Protein AF-X0QFC6-F1 (afdb_monomer_lite)

Structure (mmCIF, N/CA/C/O backbone):
data_AF-X0QFC6-F1
#
_entry.id   AF-X0QFC6-F1
#
loop_
_atom_site.group_PDB
_atom_site.id
_atom_site.type_symbol
_atom_site.label_atom_id
_atom_site.label_alt_id
_atom_site.label_comp_id
_atom_site.label_asym_id
_atom_site.label_entity_id
_atom_site.label_seq_id
_atom_site.pdbx_PDB_ins_code
_atom_site.Cartn_x
_atom_site.Cartn_y
_atom_site.Cartn_z
_atom_site.occupancy
_atom_site.B_iso_or_equiv
_atom_site.auth_seq_id
_atom_site.auth_comp_id
_atom_site.auth_asym_id
_atom_site.auth_atom_id
_atom_site.pdbx_PDB_model_num
ATOM 1 N N . MET A 1 1 ? -10.891 -0.928 -21.533 1.00 51.47 1 MET A N 1
ATOM 2 C CA . MET A 1 1 ? -9.922 -1.531 -20.601 1.00 51.47 1 MET A CA 1
ATOM 3 C C . MET A 1 1 ? -10.652 -1.622 -19.274 1.00 51.47 1 MET A C 1
ATOM 5 O O . MET A 1 1 ? -11.442 -0.722 -19.025 1.00 51.47 1 MET A O 1
ATOM 9 N N . SER A 1 2 ? -10.543 -2.727 -18.537 1.00 60.59 2 SER A N 1
ATOM 10 C CA . SER A 1 2 ? -11.154 -2.818 -17.203 1.00 60.59 2 SER A CA 1
ATOM 11 C C . SER A 1 2 ? -10.452 -1.838 -16.266 1.00 60.59 2 SER A C 1
ATOM 13 O O . SER A 1 2 ? -9.227 -1.720 -16.328 1.00 60.59 2 SER A O 1
ATOM 15 N N . GLU A 1 3 ? -11.207 -1.129 -15.437 1.00 72.62 3 GLU A N 1
ATOM 16 C CA . GLU A 1 3 ? -10.646 -0.226 -14.434 1.00 72.62 3 GLU A CA 1
ATOM 17 C C . GLU A 1 3 ? -10.001 -1.076 -13.330 1.00 72.62 3 GLU A C 1
ATOM 19 O O . GLU A 1 3 ? -10.686 -1.854 -12.671 1.00 72.62 3 GLU A O 1
ATOM 24 N N . ASN A 1 4 ? -8.678 -0.983 -13.159 1.00 85.38 4 ASN A N 1
ATOM 25 C CA . ASN A 1 4 ? -7.963 -1.689 -12.097 1.00 85.38 4 ASN A CA 1
ATOM 26 C C . ASN A 1 4 ? -7.815 -0.729 -10.920 1.00 85.38 4 ASN A C 1
ATOM 28 O O . ASN A 1 4 ? -7.085 0.262 -11.022 1.00 85.38 4 ASN A O 1
ATOM 32 N N . ILE A 1 5 ? -8.497 -1.029 -9.819 1.00 89.56 5 ILE A N 1
ATOM 33 C CA . ILE A 1 5 ? -8.417 -0.255 -8.581 1.00 89.56 5 ILE A CA 1
ATOM 34 C C . ILE A 1 5 ? -7.718 -1.106 -7.529 1.00 89.56 5 ILE A C 1
ATOM 36 O O . ILE A 1 5 ? -8.088 -2.262 -7.304 1.00 89.56 5 ILE A O 1
ATOM 40 N N . LEU A 1 6 ? -6.709 -0.525 -6.890 1.00 92.75 6 LEU A N 1
ATOM 41 C CA . LEU A 1 6 ? -6.031 -1.110 -5.749 1.00 92.75 6 LEU A CA 1
ATOM 42 C C . LEU A 1 6 ? -6.655 -0.597 -4.455 1.00 92.75 6 LEU A C 1
ATOM 44 O O . LEU A 1 6 ? -6.908 0.599 -4.301 1.00 92.75 6 LEU A O 1
ATOM 48 N N . TYR A 1 7 ? -6.811 -1.499 -3.498 1.00 93.38 7 TYR A N 1
ATOM 49 C CA . TYR A 1 7 ? -7.119 -1.201 -2.112 1.00 93.38 7 TYR A CA 1
ATOM 50 C C . TYR A 1 7 ? -6.038 -1.792 -1.212 1.00 93.38 7 TYR A C 1
ATOM 52 O O . TYR A 1 7 ? -5.710 -2.968 -1.336 1.00 93.38 7 TYR A O 1
ATOM 60 N N . ILE A 1 8 ? -5.515 -0.996 -0.284 1.00 94.12 8 ILE A N 1
ATOM 61 C CA . ILE A 1 8 ? -4.652 -1.459 0.805 1.00 94.12 8 ILE A CA 1
ATOM 62 C C . ILE A 1 8 ? -5.458 -1.353 2.092 1.00 94.12 8 ILE A C 1
ATOM 64 O O . ILE A 1 8 ? -5.868 -0.254 2.479 1.00 94.12 8 ILE A O 1
ATOM 68 N N . VAL A 1 9 ? -5.717 -2.490 2.737 1.00 92.62 9 VAL A N 1
ATOM 69 C CA . VAL A 1 9 ? -6.628 -2.567 3.888 1.00 92.62 9 VAL A CA 1
ATOM 70 C C . VAL A 1 9 ? -6.015 -3.312 5.070 1.00 92.62 9 VAL A C 1
ATOM 72 O O . VAL A 1 9 ? -5.249 -4.249 4.861 1.00 92.62 9 VAL A O 1
ATOM 75 N N . PRO A 1 10 ? -6.380 -2.963 6.314 1.00 91.81 10 PRO A N 1
ATOM 76 C CA . PRO A 1 10 ? -6.086 -3.776 7.489 1.00 91.81 10 PRO A CA 1
ATOM 77 C C . PRO A 1 10 ? -6.665 -5.184 7.386 1.00 91.81 10 PRO A C 1
ATOM 79 O O . PRO A 1 10 ? -7.849 -5.350 7.089 1.00 91.81 10 PRO A O 1
ATOM 82 N N . ILE A 1 11 ? -5.853 -6.187 7.722 1.00 88.12 11 ILE A N 1
ATOM 83 C CA . ILE A 1 11 ? -6.317 -7.578 7.853 1.00 88.12 11 ILE A CA 1
ATOM 84 C C . ILE A 1 11 ? -7.208 -7.734 9.096 1.00 88.12 11 ILE A C 1
ATOM 86 O O . ILE A 1 11 ? -8.199 -8.471 9.086 1.00 88.12 11 ILE A O 1
ATOM 90 N N . ASP A 1 12 ? -6.870 -7.032 10.179 1.00 87.31 12 ASP A N 1
ATOM 91 C CA . ASP A 1 12 ? -7.655 -7.044 11.411 1.00 87.31 12 ASP A CA 1
ATOM 92 C C . ASP A 1 12 ? -8.948 -6.226 11.250 1.00 87.31 12 ASP A C 1
ATOM 94 O O . ASP A 1 12 ? -8.930 -5.005 11.103 1.00 87.31 12 ASP A O 1
ATOM 98 N N . ARG A 1 13 ? -10.094 -6.910 11.316 1.00 76.56 13 ARG A N 1
ATOM 99 C CA . ARG A 1 13 ? -11.428 -6.304 11.163 1.00 76.56 13 ARG A CA 1
ATOM 100 C C . ARG A 1 13 ? -11.814 -5.387 12.320 1.00 76.56 13 ARG A C 1
ATOM 102 O O . ARG A 1 13 ? -12.629 -4.483 12.127 1.00 76.56 13 ARG A O 1
ATOM 109 N N . ASP A 1 14 ? -11.251 -5.621 13.501 1.00 85.12 14 ASP A N 1
ATOM 110 C CA . ASP A 1 14 ? -11.515 -4.810 14.688 1.00 85.12 14 ASP A CA 1
ATOM 111 C C . ASP A 1 14 ? -10.542 -3.623 14.794 1.00 85.12 14 ASP A C 1
ATOM 113 O O . ASP A 1 14 ? -10.700 -2.764 15.668 1.00 85.12 14 ASP A O 1
ATOM 117 N N . TYR A 1 15 ? -9.571 -3.526 13.878 1.00 87.44 15 TYR A N 1
ATOM 118 C CA . TYR A 1 15 ? -8.615 -2.430 13.832 1.00 87.44 15 TYR A CA 1
ATOM 119 C C . TYR A 1 15 ? -9.312 -1.083 13.608 1.00 87.44 15 TYR A C 1
ATOM 121 O O . TYR A 1 15 ? -10.167 -0.917 12.731 1.00 87.44 15 TYR A O 1
ATOM 129 N N . GLN A 1 16 ? -8.902 -0.099 14.406 1.00 88.75 16 GLN A N 1
ATOM 130 C CA . GLN A 1 16 ? -9.357 1.283 14.330 1.00 88.75 16 GLN A CA 1
ATOM 131 C C . GLN A 1 16 ? -8.153 2.172 14.043 1.00 88.75 16 GLN A C 1
ATOM 133 O O . GLN A 1 16 ? -7.288 2.354 14.905 1.00 88.75 16 GLN A O 1
ATOM 138 N N . ALA A 1 17 ? -8.103 2.721 12.831 1.00 87.00 17 ALA A N 1
ATOM 139 C CA . ALA A 1 17 ? -7.029 3.614 12.440 1.00 87.00 17 ALA A CA 1
ATOM 140 C C . ALA A 1 17 ? -7.101 4.911 13.247 1.00 87.00 17 ALA A C 1
ATOM 142 O O . ALA A 1 17 ? -8.162 5.523 13.381 1.00 87.00 17 ALA A O 1
ATOM 143 N N . THR A 1 18 ? -5.966 5.344 13.790 1.00 92.50 18 THR A N 1
ATOM 144 C CA . THR A 1 18 ? -5.862 6.706 14.320 1.00 92.50 18 THR A CA 1
ATOM 145 C C . THR A 1 18 ? -5.633 7.674 13.162 1.00 92.50 18 THR A C 1
ATOM 147 O O . THR A 1 18 ? -5.103 7.280 12.125 1.00 92.50 18 THR A O 1
ATOM 150 N N . ALA A 1 19 ? -5.975 8.952 13.343 1.00 91.44 19 ALA A N 1
ATOM 151 C CA . ALA A 1 19 ? -5.702 9.971 12.327 1.00 91.44 19 ALA A CA 1
ATOM 152 C C . ALA A 1 19 ? -4.208 10.030 11.949 1.00 91.44 19 ALA A C 1
ATOM 154 O O . ALA A 1 19 ? -3.884 10.152 10.776 1.00 91.44 19 ALA A O 1
ATOM 155 N N . GLU A 1 20 ? -3.312 9.858 12.927 1.00 94.06 20 GLU A N 1
ATOM 156 C CA . GLU A 1 20 ? -1.861 9.839 12.707 1.00 94.06 20 GLU A CA 1
ATOM 157 C C . GLU A 1 20 ? -1.410 8.622 11.883 1.00 94.06 20 GLU A C 1
ATOM 159 O O . GLU A 1 20 ? -0.573 8.762 10.994 1.00 94.06 20 GLU A O 1
ATOM 164 N N . HIS A 1 21 ? -1.972 7.433 12.132 1.00 93.62 21 HIS A N 1
ATOM 165 C CA . HIS A 1 21 ? -1.680 6.254 11.308 1.00 93.62 21 HIS A CA 1
ATOM 166 C C . HIS A 1 21 ? -2.108 6.475 9.857 1.00 93.62 21 HIS A C 1
ATOM 168 O O . HIS A 1 21 ? -1.342 6.196 8.937 1.00 93.62 21 HIS A O 1
ATOM 174 N N . VAL A 1 22 ? -3.318 7.009 9.658 1.00 92.19 22 VAL A N 1
ATOM 175 C CA . VAL A 1 22 ? -3.872 7.265 8.325 1.00 92.19 22 VAL A CA 1
ATOM 176 C C . VAL A 1 22 ? -3.052 8.310 7.582 1.00 92.19 22 VAL A C 1
ATOM 178 O O . VAL A 1 22 ? -2.666 8.061 6.449 1.00 92.19 22 VAL A O 1
ATOM 181 N N . GLU A 1 23 ? -2.753 9.450 8.206 1.00 94.44 23 GLU A N 1
ATOM 182 C CA . GLU A 1 23 ? -2.005 10.544 7.577 1.00 94.44 23 GLU A CA 1
ATOM 183 C C . GLU A 1 23 ? -0.598 10.105 7.159 1.00 94.44 23 GLU A C 1
ATOM 185 O O . GLU A 1 23 ? -0.180 10.339 6.023 1.00 94.44 23 GLU A O 1
ATOM 190 N N . ASN A 1 24 ? 0.115 9.403 8.043 1.00 94.94 24 ASN A N 1
ATOM 191 C CA . ASN A 1 24 ? 1.463 8.932 7.747 1.00 94.94 24 ASN A CA 1
ATOM 192 C C . ASN A 1 24 ? 1.467 7.843 6.666 1.00 94.94 24 ASN A C 1
ATOM 194 O O . ASN A 1 24 ? 2.302 7.879 5.764 1.00 94.94 24 ASN A O 1
ATOM 198 N N . ALA A 1 25 ? 0.550 6.872 6.747 1.00 94.88 25 ALA A N 1
ATOM 199 C CA . ALA A 1 25 ? 0.464 5.809 5.752 1.00 94.88 25 ALA A CA 1
ATOM 200 C C . ALA A 1 25 ? 0.007 6.335 4.389 1.00 94.88 25 ALA A C 1
ATOM 202 O O . ALA A 1 25 ? 0.538 5.906 3.371 1.00 94.88 25 ALA A O 1
ATOM 203 N N . PHE A 1 26 ? -0.931 7.284 4.371 1.00 95.62 26 PHE A N 1
ATOM 204 C CA . PHE A 1 26 ? -1.369 7.957 3.154 1.00 95.62 26 PHE A CA 1
ATOM 205 C C . PHE A 1 26 ? -0.224 8.728 2.500 1.00 95.62 26 PHE A C 1
ATOM 207 O O . PHE A 1 26 ? 0.007 8.549 1.313 1.00 95.62 26 PHE A O 1
ATOM 214 N N . SER A 1 27 ? 0.534 9.507 3.278 1.00 96.00 27 SER A N 1
ATOM 215 C CA . SER A 1 27 ? 1.682 10.262 2.756 1.00 96.00 27 SER A CA 1
ATOM 216 C C . SER A 1 27 ? 2.714 9.332 2.111 1.00 96.00 27 SER A C 1
ATOM 218 O O . SER A 1 27 ? 3.188 9.594 1.014 1.00 96.00 27 SER A O 1
ATOM 220 N N . TYR A 1 28 ? 3.023 8.202 2.756 1.00 97.06 28 TYR A N 1
ATOM 221 C CA . TYR A 1 28 ? 3.941 7.223 2.173 1.00 97.06 28 TYR A CA 1
ATOM 222 C C . TYR A 1 28 ? 3.350 6.534 0.935 1.00 97.06 28 TYR A C 1
ATOM 224 O O . TYR A 1 28 ? 4.053 6.316 -0.041 1.00 97.06 28 TYR A O 1
ATOM 232 N N . PHE A 1 29 ? 2.055 6.218 0.940 1.00 95.81 29 PHE A N 1
ATOM 233 C CA . PHE A 1 29 ? 1.381 5.637 -0.221 1.00 95.81 29 PHE A CA 1
ATOM 234 C C . PHE A 1 29 ? 1.354 6.584 -1.426 1.00 95.81 29 PHE A C 1
ATOM 236 O O . PHE A 1 29 ? 1.541 6.135 -2.552 1.00 95.81 29 PHE A O 1
ATOM 243 N N . GLU A 1 30 ? 1.179 7.884 -1.194 1.00 95.50 30 GLU A N 1
ATOM 244 C CA . GLU A 1 30 ? 1.289 8.916 -2.226 1.00 95.50 30 GLU A CA 1
ATOM 245 C C . GLU A 1 30 ? 2.705 8.948 -2.826 1.00 95.50 30 GLU A C 1
ATOM 247 O O . GLU A 1 30 ? 2.846 8.963 -4.042 1.00 95.50 30 GLU A O 1
ATOM 252 N N . GLU A 1 31 ? 3.760 8.840 -2.009 1.00 94.06 31 GLU A N 1
ATOM 253 C CA . GLU A 1 31 ? 5.152 8.752 -2.491 1.00 94.06 31 GLU A CA 1
ATOM 254 C C . GLU A 1 31 ? 5.425 7.502 -3.351 1.00 94.06 31 GLU A C 1
ATOM 256 O O . GLU A 1 31 ? 6.292 7.520 -4.227 1.00 94.06 31 GLU A O 1
ATOM 261 N N . MET A 1 32 ? 4.699 6.407 -3.112 1.00 93.69 32 MET A N 1
ATOM 262 C CA . MET A 1 32 ? 4.843 5.152 -3.861 1.00 93.69 32 MET A CA 1
ATOM 263 C C . MET A 1 32 ? 4.230 5.206 -5.268 1.00 93.69 32 MET A C 1
ATOM 265 O O . MET A 1 32 ? 4.500 4.315 -6.084 1.00 93.69 32 MET A O 1
ATOM 269 N N . ILE A 1 33 ? 3.378 6.200 -5.524 1.00 93.69 33 ILE A N 1
ATOM 270 C CA . ILE A 1 33 ? 2.58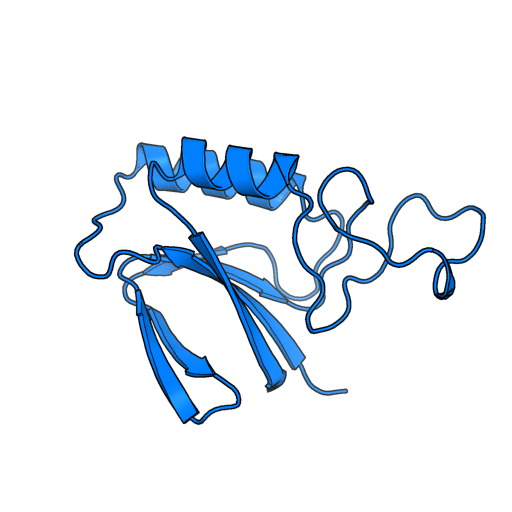2 6.353 -6.740 1.00 93.69 33 ILE A CA 1
ATOM 271 C C . ILE A 1 33 ? 3.119 7.546 -7.521 1.00 93.69 33 ILE A C 1
ATOM 273 O O . ILE A 1 33 ? 2.980 8.694 -7.115 1.00 93.69 33 ILE A O 1
ATOM 277 N N . ILE A 1 34 ? 3.743 7.265 -8.662 1.00 91.81 34 ILE A N 1
ATOM 278 C CA . ILE A 1 34 ? 4.373 8.298 -9.493 1.00 91.81 34 ILE A CA 1
ATOM 279 C C . ILE A 1 34 ? 3.323 8.973 -10.376 1.00 91.81 34 ILE A C 1
ATOM 281 O O . ILE A 1 34 ? 3.304 10.197 -10.490 1.00 91.81 34 ILE A O 1
ATOM 285 N N . GLU A 1 35 ? 2.428 8.180 -10.963 1.00 90.25 35 GLU A N 1
ATOM 286 C CA . GLU A 1 35 ? 1.267 8.662 -11.713 1.00 90.25 35 GLU A CA 1
ATOM 287 C C . GLU A 1 35 ? 0.053 7.786 -11.393 1.00 90.25 35 GLU A C 1
ATOM 289 O O . GLU A 1 35 ? 0.197 6.594 -11.118 1.00 90.25 35 GLU A O 1
ATOM 294 N N . ALA A 1 36 ? -1.145 8.368 -11.426 1.00 91.50 36 ALA A N 1
ATOM 295 C CA . ALA A 1 36 ? -2.396 7.624 -11.342 1.00 91.50 36 ALA A CA 1
ATOM 296 C C . ALA A 1 36 ? -3.514 8.338 -12.113 1.00 91.50 36 ALA A C 1
ATOM 298 O O . ALA A 1 36 ? -3.578 9.568 -12.107 1.00 91.50 36 ALA A O 1
ATOM 299 N N . GLU A 1 37 ? -4.432 7.592 -12.737 1.00 88.31 37 GLU A N 1
ATOM 300 C CA . GLU A 1 37 ? -5.674 8.197 -13.257 1.00 88.31 37 GLU A CA 1
ATOM 301 C C . GLU A 1 37 ? -6.659 8.499 -12.121 1.00 88.31 37 GLU A C 1
ATOM 303 O O . GLU A 1 37 ? -7.351 9.522 -12.122 1.00 88.31 37 GLU A O 1
ATOM 308 N N . HIS A 1 38 ? -6.689 7.624 -11.115 1.00 86.88 38 HIS A N 1
ATOM 309 C CA . HIS A 1 38 ? -7.407 7.857 -9.872 1.00 86.88 38 HIS A CA 1
ATOM 310 C C . HIS A 1 38 ? -6.412 8.154 -8.758 1.00 86.88 38 HIS A C 1
ATOM 312 O O . HIS A 1 38 ? -5.757 7.243 -8.246 1.00 86.88 38 HIS A O 1
ATOM 318 N N . GLU A 1 39 ? -6.347 9.439 -8.401 1.00 88.50 39 GLU A N 1
ATOM 319 C CA . GLU A 1 39 ? -5.510 9.979 -7.328 1.00 88.50 39 GLU A CA 1
ATOM 320 C C . GLU A 1 39 ? -5.605 9.133 -6.046 1.00 88.50 39 GLU A C 1
ATOM 322 O O . GLU A 1 39 ? -6.714 8.729 -5.658 1.00 88.50 39 GLU A O 1
ATOM 327 N N . PRO A 1 40 ? -4.470 8.898 -5.360 1.00 91.06 40 PRO A N 1
ATOM 328 C CA . PRO A 1 40 ? -4.457 8.241 -4.066 1.00 91.06 40 PRO A CA 1
ATOM 329 C C . PRO A 1 40 ? -5.433 8.908 -3.097 1.00 91.06 40 PRO A C 1
ATOM 331 O O . PRO A 1 40 ? -5.439 10.126 -2.914 1.00 91.06 40 PRO A O 1
ATOM 334 N N . CYS A 1 41 ? -6.260 8.112 -2.426 1.00 91.62 41 CYS A N 1
ATOM 335 C CA . CYS A 1 41 ? -7.171 8.612 -1.405 1.00 91.62 41 CYS A CA 1
ATOM 336 C C . CYS A 1 41 ? -7.418 7.596 -0.285 1.00 91.62 41 CYS A C 1
ATOM 338 O O . CYS A 1 41 ? -7.032 6.429 -0.362 1.00 91.62 41 CYS A O 1
ATOM 340 N N . VAL A 1 42 ? -8.068 8.068 0.781 1.00 92.44 42 VAL A N 1
ATOM 341 C CA . VAL A 1 42 ? -8.478 7.255 1.929 1.00 92.44 42 VAL A CA 1
ATOM 342 C C . VAL A 1 42 ? -9.988 7.045 1.885 1.00 92.44 42 VAL A C 1
ATOM 344 O O . VAL A 1 42 ? -10.749 8.005 1.760 1.00 92.44 42 VAL A O 1
ATOM 347 N N . TRP A 1 43 ? -10.435 5.800 2.026 1.00 89.19 43 TRP A N 1
ATOM 348 C CA . TRP A 1 43 ? -11.845 5.436 2.151 1.00 89.19 43 TRP A CA 1
ATOM 349 C C . TRP A 1 43 ? -12.161 4.944 3.559 1.00 89.19 43 TRP A C 1
ATOM 351 O O . TRP A 1 43 ? -11.560 3.988 4.045 1.00 89.19 43 TRP A O 1
ATOM 361 N N . GLU A 1 44 ? -13.145 5.568 4.201 1.00 85.50 44 GLU A N 1
ATOM 362 C CA . GLU A 1 44 ? -13.671 5.133 5.497 1.00 85.50 44 GLU A CA 1
ATOM 363 C C . GLU A 1 44 ? -14.804 4.116 5.319 1.00 85.50 44 GLU A C 1
ATOM 365 O O . GLU A 1 44 ? -15.662 4.275 4.451 1.00 85.50 44 GLU A O 1
ATOM 370 N N . ASN A 1 45 ? -14.850 3.104 6.190 1.00 82.12 45 ASN A N 1
ATOM 371 C CA . ASN A 1 45 ? -15.873 2.051 6.205 1.00 82.12 45 ASN A CA 1
ATOM 372 C C . ASN A 1 45 ? -16.084 1.401 4.822 1.00 82.12 45 ASN A C 1
ATOM 374 O O . ASN A 1 45 ? -17.217 1.211 4.369 1.00 82.12 45 ASN A O 1
ATOM 378 N N . ALA A 1 46 ? -14.979 1.090 4.143 1.00 79.06 46 ALA A N 1
ATOM 379 C CA . ALA A 1 46 ? -14.977 0.504 2.814 1.00 79.06 46 ALA A CA 1
ATOM 380 C C . ALA A 1 46 ? -15.561 -0.918 2.834 1.00 79.06 46 ALA A C 1
ATOM 382 O O . ALA A 1 46 ? -15.239 -1.738 3.697 1.00 79.06 46 ALA A O 1
ATOM 383 N N . SER A 1 47 ? -16.411 -1.208 1.849 1.00 81.62 47 SER A N 1
ATOM 384 C CA . SER A 1 47 ? -16.959 -2.538 1.591 1.00 81.62 47 SER A CA 1
ATOM 385 C C . SER A 1 47 ? -16.894 -2.815 0.099 1.00 81.62 47 SER A C 1
ATOM 387 O O . SER A 1 47 ? -17.463 -2.065 -0.695 1.00 81.62 47 SER A O 1
ATOM 389 N N . PHE A 1 48 ? -16.190 -3.872 -0.285 1.00 77.06 48 PHE A N 1
ATOM 390 C CA . PHE A 1 48 ? -15.981 -4.230 -1.684 1.00 77.06 48 PHE A CA 1
ATOM 391 C C . PHE A 1 48 ? -16.003 -5.746 -1.862 1.00 77.06 48 PHE A C 1
ATOM 393 O O . PHE A 1 48 ? -15.772 -6.508 -0.922 1.00 77.06 48 PHE A O 1
ATOM 400 N N . SER A 1 49 ? -16.359 -6.179 -3.071 1.00 76.50 49 SER A N 1
ATOM 401 C CA . SER A 1 49 ? -16.347 -7.592 -3.455 1.00 76.50 49 SER A CA 1
ATOM 402 C C . SER A 1 49 ? -15.089 -7.855 -4.264 1.00 76.50 49 SER A C 1
ATOM 404 O O . SER A 1 49 ? -14.875 -7.189 -5.274 1.00 76.50 49 SER A O 1
ATOM 406 N N . ASN A 1 50 ? -14.258 -8.791 -3.812 1.00 72.12 50 ASN A N 1
ATOM 407 C CA . ASN A 1 50 ? -13.139 -9.267 -4.620 1.00 72.12 50 ASN A CA 1
ATOM 408 C C . ASN A 1 50 ? -13.631 -10.227 -5.724 1.00 72.12 50 ASN A C 1
ATOM 410 O O . ASN A 1 50 ? -14.811 -10.588 -5.767 1.00 72.12 50 ASN A O 1
ATOM 414 N N . ASP A 1 51 ? -12.722 -10.675 -6.592 1.00 71.62 51 ASP A N 1
ATOM 415 C CA . ASP A 1 51 ? -13.043 -11.573 -7.715 1.00 71.62 51 ASP A CA 1
ATOM 416 C C . ASP A 1 51 ? -13.625 -12.937 -7.277 1.00 71.62 51 ASP A C 1
ATOM 418 O O . ASP A 1 51 ? -14.318 -13.598 -8.052 1.00 71.62 51 ASP A O 1
ATOM 422 N N . ASP A 1 52 ? -13.428 -13.332 -6.014 1.00 77.69 52 ASP A N 1
ATOM 423 C CA . ASP A 1 52 ? -14.023 -14.529 -5.406 1.00 77.69 52 ASP A CA 1
ATOM 424 C C . ASP A 1 52 ? -15.432 -14.283 -4.819 1.00 77.69 52 ASP A C 1
ATOM 426 O O . ASP A 1 52 ? -15.980 -15.142 -4.118 1.00 77.69 52 ASP A O 1
ATOM 430 N N . ASN A 1 53 ? -16.043 -13.118 -5.079 1.00 74.25 53 ASN A N 1
ATOM 431 C CA . ASN A 1 53 ? -17.300 -12.652 -4.472 1.00 74.25 53 ASN A CA 1
ATOM 432 C C . ASN A 1 53 ? -17.271 -12.613 -2.932 1.00 74.25 53 ASN A C 1
ATOM 434 O O . ASN A 1 53 ? -18.319 -12.663 -2.274 1.00 74.25 53 ASN A O 1
ATOM 438 N N . GLN A 1 54 ? -16.088 -12.527 -2.328 1.00 78.94 54 GLN A N 1
ATOM 439 C CA . GLN A 1 54 ? -15.962 -12.319 -0.893 1.00 78.94 54 GLN A CA 1
ATOM 440 C C . GLN A 1 54 ? -16.101 -10.832 -0.591 1.00 78.94 54 GLN A C 1
ATOM 442 O O . GLN A 1 54 ? -15.455 -9.991 -1.213 1.00 78.94 54 GLN A O 1
ATOM 447 N N . VAL A 1 55 ? -16.949 -10.514 0.387 1.00 79.75 55 VAL A N 1
ATOM 448 C CA . VAL A 1 55 ? -17.102 -9.144 0.874 1.00 79.75 55 VAL A CA 1
ATOM 449 C C . VAL A 1 55 ? -16.002 -8.863 1.884 1.00 79.75 55 VAL A C 1
ATOM 451 O O . VAL A 1 55 ? -15.947 -9.494 2.947 1.00 79.75 55 VAL A O 1
ATOM 454 N N . ILE A 1 56 ? -15.156 -7.897 1.556 1.00 77.38 56 ILE A N 1
ATOM 455 C CA . ILE A 1 56 ? -14.119 -7.382 2.439 1.00 77.38 56 ILE A CA 1
ATOM 456 C C . ILE A 1 56 ? -14.647 -6.091 3.043 1.00 77.38 56 ILE A C 1
ATOM 458 O O . ILE A 1 56 ? -15.098 -5.200 2.328 1.00 77.38 56 ILE A O 1
ATOM 462 N N . VAL A 1 57 ? -14.639 -6.034 4.373 1.00 82.44 57 VAL A N 1
ATOM 463 C CA . VAL A 1 57 ? -15.093 -4.878 5.145 1.00 82.44 57 VAL A CA 1
ATOM 464 C C . VAL A 1 57 ? -13.907 -4.368 5.938 1.00 82.44 57 VAL A C 1
ATOM 466 O O . VAL A 1 57 ? -13.355 -5.109 6.751 1.00 82.44 57 VAL A O 1
ATOM 469 N N . ALA A 1 58 ? -13.545 -3.113 5.705 1.00 84.75 58 ALA A N 1
ATOM 470 C CA . ALA A 1 58 ? -12.456 -2.443 6.393 1.00 84.75 58 ALA A CA 1
ATOM 471 C C . ALA A 1 58 ? -12.937 -1.094 6.930 1.00 84.75 58 ALA A C 1
ATOM 473 O O .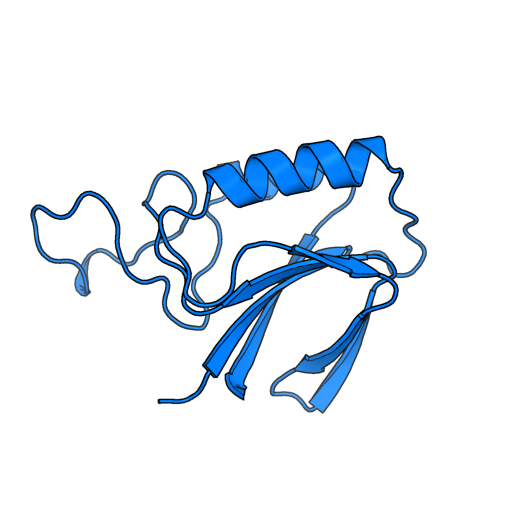 ALA A 1 58 ? -13.623 -0.344 6.238 1.00 84.75 58 ALA A O 1
ATOM 474 N N . ASN A 1 59 ? -12.551 -0.754 8.161 1.00 86.56 59 ASN A N 1
ATOM 475 C CA . ASN A 1 59 ? -12.865 0.564 8.724 1.00 86.56 59 ASN A CA 1
ATOM 476 C C . ASN A 1 59 ? -12.136 1.690 7.972 1.00 86.56 59 ASN A C 1
ATOM 478 O O . ASN A 1 59 ? -12.619 2.820 7.926 1.00 86.56 59 ASN A O 1
ATOM 482 N N . THR A 1 60 ? -10.996 1.384 7.351 1.00 90.81 60 THR A N 1
ATOM 483 C CA . THR A 1 60 ? -10.215 2.317 6.535 1.00 90.81 60 THR A CA 1
ATOM 484 C C . THR A 1 60 ? -9.488 1.559 5.427 1.00 90.81 60 THR A C 1
ATOM 486 O O . THR A 1 60 ? -9.017 0.448 5.660 1.00 90.81 60 THR A O 1
ATOM 489 N N . ALA A 1 61 ? -9.383 2.160 4.245 1.00 92.69 61 ALA A N 1
ATOM 490 C CA . ALA A 1 61 ? -8.615 1.657 3.111 1.00 92.69 61 ALA A CA 1
ATOM 491 C C . ALA A 1 61 ? -7.844 2.800 2.438 1.00 92.69 61 ALA A C 1
ATOM 493 O O . ALA A 1 61 ? -8.378 3.903 2.318 1.00 92.69 61 ALA A O 1
ATOM 494 N N . LEU A 1 62 ? -6.625 2.535 1.970 1.00 94.75 62 LEU A N 1
ATOM 495 C CA . LEU A 1 62 ? -5.949 3.391 0.988 1.00 94.75 62 LEU A CA 1
ATOM 496 C C . LEU A 1 62 ? -6.303 2.884 -0.405 1.00 94.75 62 LEU A C 1
ATOM 498 O O . LEU A 1 62 ? -6.383 1.672 -0.605 1.00 94.75 62 LEU A O 1
ATOM 502 N N . THR A 1 63 ? -6.531 3.775 -1.362 1.00 94.00 63 THR A N 1
ATOM 503 C CA . THR A 1 63 ? -6.920 3.361 -2.710 1.00 94.00 63 THR A CA 1
ATOM 504 C C . THR A 1 63 ? -6.410 4.301 -3.784 1.00 94.00 63 THR A C 1
ATOM 506 O O . THR A 1 63 ? -6.306 5.504 -3.561 1.00 94.00 63 THR A O 1
ATOM 509 N N . ALA A 1 64 ? -6.086 3.726 -4.936 1.00 93.44 64 ALA A N 1
ATOM 510 C CA . ALA A 1 64 ? -5.718 4.415 -6.163 1.00 93.44 64 ALA A CA 1
ATOM 511 C C . ALA A 1 64 ? -6.042 3.504 -7.358 1.00 93.44 64 ALA A C 1
ATOM 513 O O . ALA A 1 64 ? -6.268 2.300 -7.193 1.00 93.44 64 ALA A O 1
ATOM 514 N N . GLY A 1 65 ? -6.067 4.060 -8.564 1.00 92.12 65 GLY A N 1
ATOM 515 C CA . GLY A 1 65 ? -6.399 3.311 -9.776 1.00 92.12 65 GLY A CA 1
ATOM 516 C C . GLY A 1 65 ? -5.578 3.761 -10.973 1.00 92.12 65 GLY A C 1
ATOM 517 O O . GLY A 1 65 ? -5.268 4.944 -11.101 1.00 92.12 65 GLY A O 1
ATOM 518 N N . TRP A 1 66 ? -5.235 2.786 -11.820 1.00 89.62 66 TRP A N 1
ATOM 519 C CA . TRP A 1 66 ? -4.323 2.944 -12.967 1.00 89.62 66 TRP A CA 1
ATOM 520 C C . TRP A 1 66 ? -3.020 3.619 -12.557 1.00 89.62 66 TRP A C 1
ATOM 522 O O . TRP A 1 66 ? -2.744 4.757 -12.913 1.00 89.62 66 TRP A O 1
ATOM 532 N N . ILE A 1 67 ? -2.285 2.902 -11.717 1.00 92.50 67 ILE A N 1
ATOM 533 C CA . ILE A 1 67 ? -1.128 3.390 -10.981 1.00 92.50 67 ILE A CA 1
ATOM 534 C C . ILE A 1 67 ? 0.132 3.118 -11.801 1.00 92.50 67 ILE A C 1
ATOM 536 O O . ILE A 1 67 ? 0.271 2.025 -12.340 1.00 92.50 67 ILE A O 1
ATOM 540 N N . SER A 1 68 ? 1.075 4.053 -11.798 1.00 92.31 68 SER A N 1
ATOM 541 C CA . SER A 1 68 ? 2.464 3.845 -12.204 1.00 92.31 68 SER A CA 1
ATOM 542 C C . SER A 1 68 ? 3.396 3.978 -11.000 1.00 92.31 68 SER A C 1
ATOM 544 O O . SER A 1 68 ? 3.177 4.808 -10.112 1.00 92.31 68 SER A O 1
ATOM 546 N N . GLY A 1 69 ? 4.458 3.179 -10.961 1.00 92.94 69 GLY A N 1
ATOM 547 C CA . GLY A 1 69 ? 5.410 3.155 -9.852 1.00 92.94 69 GLY A CA 1
ATOM 548 C C . GLY A 1 69 ? 6.756 2.547 -10.237 1.00 92.94 69 GLY A C 1
ATOM 549 O O . GLY A 1 69 ? 6.996 2.216 -11.393 1.00 92.94 69 GLY A O 1
ATOM 550 N N . SER A 1 70 ? 7.652 2.410 -9.261 1.00 91.94 70 SER A N 1
ATOM 551 C CA . SER A 1 70 ? 9.009 1.890 -9.469 1.00 91.94 70 SER A CA 1
ATOM 552 C C . SER A 1 70 ? 9.300 0.638 -8.634 1.00 91.94 70 SER A C 1
ATOM 554 O O . SER A 1 70 ? 8.589 0.312 -7.676 1.00 91.94 70 SER A O 1
ATOM 556 N N . GLU A 1 71 ? 10.403 -0.041 -8.955 1.00 90.69 71 GLU A N 1
ATOM 557 C CA . GLU A 1 71 ? 10.923 -1.193 -8.200 1.00 90.69 71 GLU A CA 1
ATOM 558 C C . GLU A 1 71 ? 11.260 -0.867 -6.730 1.00 90.69 71 GLU A C 1
ATOM 560 O O . GLU A 1 71 ? 11.346 -1.764 -5.883 1.00 90.69 71 GLU A O 1
ATOM 565 N N . GLU A 1 72 ? 11.395 0.423 -6.391 1.00 91.62 72 GLU A N 1
ATOM 566 C CA . GLU A 1 72 ? 11.590 0.882 -5.013 1.00 91.62 72 GLU A CA 1
ATOM 567 C C . GLU A 1 72 ? 10.432 0.469 -4.100 1.00 91.62 72 GLU A C 1
ATOM 569 O O . GLU A 1 72 ? 10.653 0.201 -2.914 1.00 91.62 72 GLU A O 1
ATOM 574 N N . HIS A 1 73 ? 9.223 0.340 -4.655 1.00 95.00 73 HIS A N 1
ATOM 575 C CA . HIS A 1 73 ? 8.005 0.045 -3.901 1.00 95.00 73 HIS A CA 1
ATOM 576 C C . HIS A 1 73 ? 7.270 -1.208 -4.380 1.00 95.00 73 HIS A C 1
ATOM 578 O O . HIS A 1 73 ? 6.629 -1.892 -3.579 1.00 95.00 73 HIS A O 1
ATOM 584 N N . TRP A 1 74 ? 7.404 -1.558 -5.657 1.00 94.19 74 TRP A N 1
ATOM 585 C CA . TRP A 1 74 ? 6.620 -2.607 -6.303 1.00 94.19 74 TRP A CA 1
ATOM 586 C C . TRP A 1 74 ? 7.480 -3.815 -6.688 1.00 94.19 74 TRP A C 1
ATOM 588 O O . TRP A 1 74 ? 8.661 -3.686 -7.003 1.00 94.19 74 TRP A O 1
ATOM 598 N N . LYS A 1 75 ? 6.888 -5.015 -6.657 1.00 93.00 75 LYS A N 1
ATOM 599 C CA . LYS A 1 75 ? 7.487 -6.244 -7.204 1.00 93.00 75 LYS A CA 1
ATOM 600 C C . LYS A 1 75 ? 7.212 -6.298 -8.699 1.00 93.00 75 LYS A C 1
ATOM 602 O O . LYS A 1 75 ? 6.244 -6.913 -9.136 1.00 93.00 75 LYS A O 1
ATOM 607 N N . LEU A 1 76 ? 8.060 -5.611 -9.443 1.00 87.50 76 LEU A N 1
ATOM 608 C CA . LEU A 1 76 ? 8.023 -5.540 -10.892 1.00 87.50 76 LEU A CA 1
ATOM 609 C C . LEU A 1 76 ? 8.688 -6.811 -11.482 1.00 87.50 76 LEU A C 1
ATOM 611 O O . LEU A 1 76 ? 9.761 -7.199 -11.031 1.00 87.50 76 LEU A O 1
ATOM 615 N N . ASP A 1 77 ? 8.028 -7.498 -12.427 1.00 76.88 77 ASP A N 1
ATOM 616 C CA . ASP A 1 77 ? 8.607 -8.594 -13.231 1.00 76.88 77 ASP A CA 1
ATOM 617 C C . ASP A 1 77 ? 9.476 -8.095 -14.408 1.00 76.88 77 ASP A C 1
ATOM 619 O O . ASP A 1 77 ? 8.956 -7.547 -15.377 1.00 76.88 77 ASP A O 1
ATOM 623 N N . ASP A 1 78 ? 10.790 -8.320 -14.335 1.00 63.50 78 ASP A N 1
ATOM 624 C CA . ASP A 1 78 ? 11.804 -7.867 -15.304 1.00 63.50 78 ASP A CA 1
ATOM 625 C C . ASP A 1 78 ? 11.512 -8.225 -16.782 1.00 63.50 78 ASP A C 1
ATOM 627 O O . ASP A 1 78 ? 12.087 -7.608 -17.679 1.00 63.50 78 ASP A O 1
ATOM 631 N N . GLU A 1 79 ? 10.656 -9.215 -17.073 1.00 62.59 79 GLU A N 1
ATOM 632 C CA . GLU A 1 79 ? 10.364 -9.643 -18.453 1.00 62.59 79 GLU A CA 1
ATOM 633 C C . GLU A 1 79 ? 9.418 -8.705 -19.232 1.00 62.59 79 GLU A C 1
ATOM 635 O O . GLU A 1 79 ? 9.394 -8.772 -20.465 1.00 62.59 79 GLU A O 1
ATOM 640 N N . GLU A 1 80 ? 8.662 -7.828 -18.560 1.00 58.38 80 GLU A N 1
ATOM 641 C CA . GLU A 1 80 ? 7.675 -6.940 -19.206 1.00 58.38 80 GLU A CA 1
ATOM 642 C C . GLU A 1 80 ? 8.133 -5.478 -19.356 1.00 58.38 80 GLU A C 1
ATOM 644 O O . GLU A 1 80 ? 7.402 -4.664 -19.921 1.00 58.38 80 GLU A O 1
ATOM 649 N N . TYR A 1 81 ? 9.349 -5.140 -18.915 1.00 64.00 81 TYR A N 1
ATOM 650 C CA . TYR A 1 81 ? 9.806 -3.752 -18.834 1.00 64.00 81 TYR A CA 1
ATOM 651 C C . TYR A 1 81 ? 10.831 -3.371 -19.899 1.00 64.00 81 TYR A C 1
ATOM 653 O O . TYR A 1 81 ? 11.800 -4.085 -20.165 1.00 64.00 81 TYR A O 1
ATOM 661 N N . GLU A 1 82 ? 10.624 -2.206 -20.514 1.00 63.56 82 GLU A N 1
ATOM 662 C CA . GLU A 1 82 ? 11.571 -1.647 -21.471 1.00 63.56 82 GLU A CA 1
ATOM 663 C C . GLU A 1 82 ? 12.798 -1.072 -20.747 1.00 63.56 82 GLU A C 1
ATOM 665 O O . GLU A 1 82 ? 12.696 -0.237 -19.851 1.00 63.56 82 GLU A O 1
ATOM 670 N N . GLU A 1 83 ? 13.989 -1.508 -21.165 1.00 59.62 83 GLU A N 1
ATOM 671 C CA . GLU A 1 83 ? 15.264 -1.051 -20.612 1.00 59.62 83 GLU A CA 1
ATOM 672 C C . GLU A 1 83 ? 15.421 0.474 -20.820 1.00 59.62 83 GLU A C 1
ATOM 674 O O . GLU A 1 83 ? 15.750 0.935 -21.916 1.00 59.62 83 GLU A O 1
ATOM 679 N N . GLY A 1 84 ? 15.179 1.267 -19.768 1.00 66.06 84 GLY A N 1
ATOM 680 C CA . GLY A 1 84 ? 15.357 2.724 -19.776 1.00 66.06 84 GLY A CA 1
ATOM 681 C C . GLY A 1 84 ? 14.230 3.556 -19.159 1.00 66.06 84 GLY A C 1
ATOM 682 O O . GLY A 1 84 ? 14.418 4.768 -19.036 1.00 66.06 84 GLY A O 1
ATOM 683 N N . GLU A 1 85 ? 13.102 2.963 -18.763 1.00 71.25 85 GLU A N 1
ATOM 684 C CA . GLU A 1 85 ? 12.059 3.697 -18.034 1.00 71.25 85 GLU A CA 1
ATOM 685 C C . GLU A 1 85 ? 12.350 3.751 -16.523 1.00 71.25 85 GLU A C 1
ATOM 687 O O . GLU A 1 85 ? 12.850 2.798 -15.922 1.00 71.25 85 GLU A O 1
ATOM 692 N N . GLU A 1 86 ? 12.066 4.902 -15.904 1.00 74.81 86 GLU A N 1
ATOM 693 C CA . GLU A 1 86 ? 12.249 5.125 -14.458 1.00 74.81 86 GLU A CA 1
ATOM 694 C C . GLU A 1 86 ? 11.033 4.655 -13.633 1.00 74.81 86 GLU A C 1
ATOM 696 O O . GLU A 1 86 ? 11.133 4.486 -12.416 1.00 74.81 86 GLU A O 1
ATOM 701 N N . TYR A 1 87 ? 9.888 4.442 -14.287 1.00 82.62 87 TYR A N 1
ATOM 702 C CA . TYR A 1 87 ? 8.636 3.988 -13.690 1.00 82.62 87 TYR A CA 1
ATOM 703 C C . TYR A 1 87 ? 7.787 3.243 -14.715 1.00 82.62 87 TYR A C 1
ATOM 705 O O . TYR A 1 87 ? 7.905 3.492 -15.910 1.00 82.62 87 TYR A O 1
ATOM 713 N N . TYR A 1 88 ? 6.906 2.373 -14.230 1.00 88.06 88 TYR A N 1
ATOM 714 C CA . TYR A 1 88 ? 6.103 1.479 -15.054 1.00 88.06 88 TYR A CA 1
ATOM 715 C C . TYR A 1 88 ? 4.659 1.410 -14.574 1.00 88.06 88 TYR A C 1
ATOM 717 O O . TYR A 1 88 ? 4.388 1.595 -13.384 1.00 88.06 88 TYR A O 1
ATOM 725 N N . GLU A 1 89 ? 3.745 1.097 -15.495 1.00 89.69 89 GLU A N 1
ATOM 726 C CA . GLU A 1 89 ? 2.353 0.791 -15.161 1.00 89.69 89 GLU A CA 1
ATOM 727 C C . GLU A 1 89 ? 2.292 -0.430 -14.229 1.00 89.69 89 GLU A C 1
ATOM 729 O O . GLU A 1 89 ? 2.836 -1.500 -14.511 1.00 89.69 89 GLU A O 1
ATOM 734 N N . ILE A 1 90 ? 1.610 -0.274 -13.098 1.00 90.75 90 ILE A N 1
ATOM 735 C CA . ILE A 1 90 ? 1.425 -1.320 -12.100 1.00 90.75 90 ILE A CA 1
ATOM 736 C C . ILE A 1 90 ? 0.244 -2.192 -12.515 1.00 90.75 90 ILE A C 1
ATOM 738 O O . ILE A 1 90 ? -0.929 -1.853 -12.331 1.00 90.75 90 ILE A O 1
ATOM 742 N N . MET A 1 91 ? 0.575 -3.360 -13.055 1.00 89.38 91 MET A N 1
ATOM 743 C CA . MET A 1 91 ? -0.401 -4.318 -13.563 1.00 89.38 91 MET A CA 1
ATOM 744 C C . MET A 1 91 ? -1.257 -4.928 -12.446 1.00 89.38 91 MET A C 1
ATOM 746 O O . MET A 1 91 ? -0.825 -5.077 -11.301 1.00 89.38 91 MET A O 1
ATOM 750 N N . TYR A 1 92 ? -2.475 -5.350 -12.798 1.00 89.50 92 TYR A N 1
ATOM 751 C CA . TYR A 1 92 ? -3.380 -6.055 -11.886 1.00 89.50 92 TYR A CA 1
ATOM 752 C C . TYR A 1 92 ? -2.674 -7.251 -11.226 1.00 89.50 92 TYR A C 1
ATOM 754 O O . TYR A 1 92 ? -2.124 -8.111 -11.913 1.00 89.50 92 TYR A O 1
ATOM 762 N N . GLY A 1 93 ? -2.758 -7.343 -9.899 1.00 90.31 93 GLY A N 1
ATOM 763 C CA . GLY A 1 93 ? -2.149 -8.427 -9.127 1.00 90.31 93 GLY A CA 1
ATOM 764 C C . GLY A 1 93 ? -0.697 -8.171 -8.720 1.00 90.31 93 GLY A C 1
ATOM 765 O O . GLY A 1 93 ? -0.180 -8.920 -7.886 1.00 90.31 93 GLY A O 1
ATOM 766 N N . THR A 1 94 ? -0.066 -7.104 -9.224 1.00 92.75 94 THR A N 1
ATOM 767 C CA . THR A 1 94 ? 1.263 -6.676 -8.770 1.00 92.75 94 THR A CA 1
ATOM 768 C C . THR A 1 94 ? 1.245 -6.444 -7.262 1.00 92.75 94 THR A C 1
ATOM 770 O O . THR A 1 94 ? 0.292 -5.905 -6.694 1.00 92.75 94 THR A O 1
ATOM 773 N N . GLN A 1 95 ? 2.298 -6.913 -6.602 1.00 94.88 95 GLN A N 1
ATOM 774 C CA . GLN A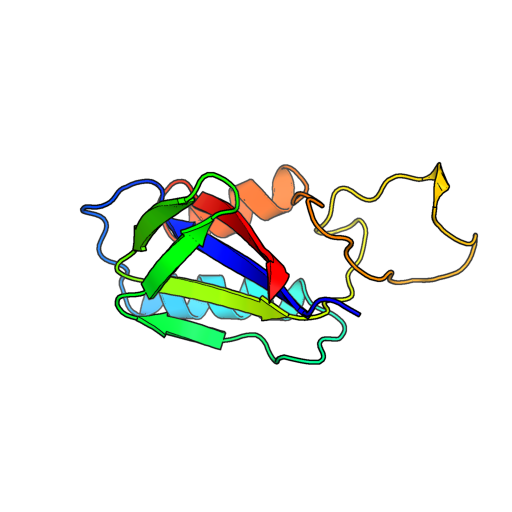 1 95 ? 2.451 -6.844 -5.154 1.00 94.88 95 GLN A CA 1
ATOM 775 C C . GLN A 1 95 ? 3.433 -5.738 -4.778 1.00 94.88 95 GLN A C 1
ATOM 777 O O . GLN A 1 95 ? 4.308 -5.377 -5.566 1.00 94.88 95 GLN A O 1
ATOM 782 N N . LEU A 1 96 ? 3.350 -5.256 -3.540 1.00 95.69 96 LEU A N 1
ATOM 783 C CA . LEU A 1 96 ? 4.425 -4.453 -2.969 1.00 95.69 96 LEU A CA 1
ATOM 784 C C . LEU A 1 96 ? 5.667 -5.303 -2.741 1.00 95.69 96 LEU A C 1
ATOM 786 O O . LEU A 1 96 ? 5.589 -6.503 -2.447 1.00 95.69 96 LEU A O 1
ATOM 790 N N . ASN A 1 97 ? 6.830 -4.668 -2.839 1.00 95.19 97 ASN A N 1
ATOM 791 C CA . ASN A 1 97 ? 8.047 -5.278 -2.337 1.00 95.19 97 ASN A CA 1
ATOM 792 C C . ASN A 1 97 ? 8.006 -5.376 -0.803 1.00 95.19 97 ASN A C 1
ATOM 794 O O . ASN A 1 97 ? 7.251 -4.675 -0.126 1.00 95.19 97 ASN A O 1
ATOM 798 N N . ASP A 1 98 ? 8.826 -6.267 -0.245 1.00 95.75 98 ASP A N 1
ATOM 799 C CA . ASP A 1 98 ? 8.755 -6.583 1.186 1.00 95.75 98 ASP A CA 1
ATOM 800 C C . ASP A 1 98 ? 9.056 -5.360 2.069 1.00 95.75 98 ASP A C 1
ATOM 802 O O . ASP A 1 98 ? 8.533 -5.254 3.176 1.00 95.75 98 ASP A O 1
ATOM 806 N N . LYS A 1 99 ? 9.878 -4.416 1.586 1.00 96.75 99 LYS A N 1
ATOM 807 C CA . LYS A 1 99 ? 10.223 -3.201 2.334 1.00 96.75 99 LYS A CA 1
ATOM 808 C C . LYS A 1 99 ? 9.057 -2.218 2.376 1.00 96.75 99 LYS A C 1
ATOM 810 O O . LYS A 1 99 ? 8.763 -1.698 3.450 1.00 96.75 99 LYS A O 1
ATOM 815 N N . ALA A 1 100 ? 8.403 -1.980 1.241 1.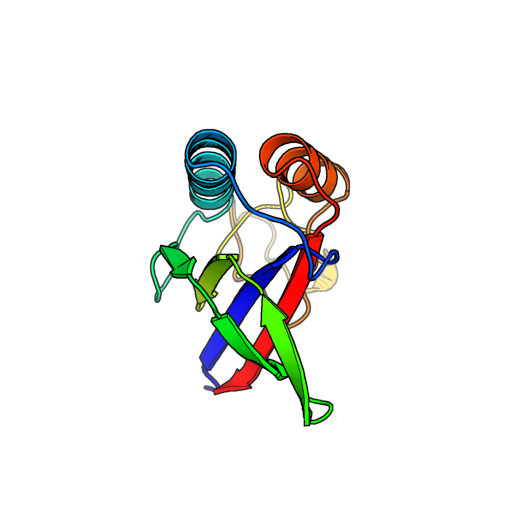00 96.94 100 ALA A N 1
ATOM 816 C CA . ALA A 1 100 ? 7.256 -1.084 1.146 1.00 96.94 100 ALA A CA 1
ATOM 817 C C . ALA A 1 100 ? 6.062 -1.622 1.941 1.00 96.94 100 ALA A C 1
ATOM 819 O O . ALA A 1 100 ? 5.464 -0.876 2.715 1.00 96.94 100 ALA A O 1
ATOM 820 N N . GLN A 1 101 ? 5.795 -2.931 1.845 1.00 97.44 101 GLN A N 1
ATOM 821 C CA . GLN A 1 101 ? 4.779 -3.607 2.657 1.00 97.44 101 GLN A CA 1
ATOM 822 C C . GLN A 1 101 ? 5.040 -3.396 4.155 1.00 97.44 101 GLN A C 1
ATOM 824 O O . GLN A 1 101 ? 4.201 -2.836 4.855 1.00 97.44 101 GLN A O 1
ATOM 829 N N . GLN A 1 102 ? 6.235 -3.759 4.640 1.00 97.62 102 GLN A N 1
ATOM 830 C CA . GLN A 1 102 ? 6.593 -3.609 6.058 1.00 97.62 102 GLN A CA 1
ATOM 831 C C . GLN A 1 102 ? 6.520 -2.156 6.527 1.00 97.62 102 GLN A C 1
ATOM 833 O O . GLN A 1 102 ? 6.153 -1.882 7.671 1.00 97.62 102 GLN A O 1
ATOM 838 N N . LYS A 1 103 ? 6.893 -1.210 5.659 1.00 97.69 103 LYS A N 1
ATOM 839 C CA . LYS A 1 103 ? 6.841 0.210 5.983 1.00 97.69 103 LYS A CA 1
ATOM 840 C C . LYS A 1 103 ? 5.400 0.690 6.125 1.00 97.69 103 LYS A C 1
ATOM 842 O O . LYS A 1 103 ? 5.103 1.339 7.125 1.00 97.69 103 LYS A O 1
ATOM 847 N N . LEU A 1 104 ? 4.512 0.347 5.192 1.00 96.88 104 LEU A N 1
ATOM 848 C CA . LEU A 1 104 ? 3.090 0.672 5.308 1.00 96.88 104 LEU A CA 1
ATOM 849 C C . LEU A 1 104 ? 2.473 0.036 6.552 1.00 96.88 104 LEU A C 1
ATOM 851 O O . LEU A 1 104 ? 1.822 0.741 7.313 1.00 96.88 104 LEU A O 1
ATOM 855 N N . GLU A 1 105 ? 2.737 -1.242 6.820 1.00 96.62 105 GLU A N 1
ATOM 856 C CA . GLU A 1 105 ? 2.240 -1.938 8.017 1.00 96.62 105 GLU A CA 1
ATOM 857 C C . GLU A 1 105 ? 2.731 -1.287 9.313 1.00 96.62 105 GLU A C 1
ATOM 859 O O . GLU A 1 105 ? 1.980 -1.159 10.279 1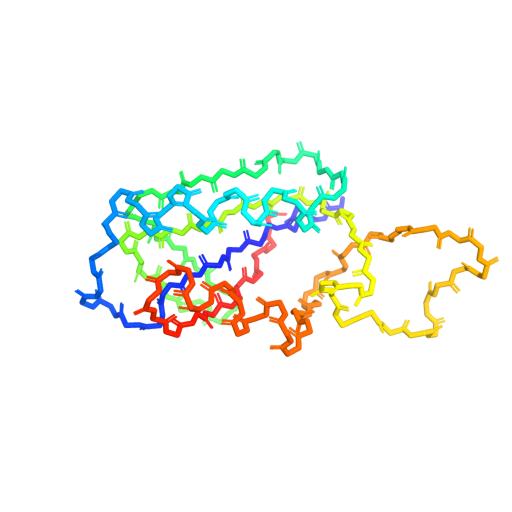.00 96.62 105 GLU A O 1
ATOM 864 N N . GLN A 1 106 ? 3.978 -0.808 9.339 1.00 97.25 106 GLN A N 1
ATOM 865 C CA . GLN A 1 106 ? 4.513 -0.053 10.470 1.00 97.25 106 GLN A CA 1
ATOM 866 C C . GLN A 1 106 ? 3.788 1.287 10.662 1.00 97.25 106 GLN A C 1
ATOM 868 O O . GLN A 1 106 ? 3.518 1.666 11.800 1.00 97.25 106 GLN A O 1
ATOM 873 N N . LEU A 1 107 ? 3.510 2.016 9.576 1.00 96.25 107 LEU A N 1
ATOM 874 C CA . LEU A 1 107 ? 2.832 3.317 9.623 1.00 96.25 107 LEU A CA 1
ATOM 875 C C . LEU A 1 107 ? 1.351 3.171 9.989 1.00 96.25 107 LEU A C 1
ATOM 877 O O . LEU A 1 107 ? 0.833 3.953 10.784 1.00 96.25 107 LEU A O 1
ATOM 881 N N . PHE A 1 108 ? 0.694 2.138 9.461 1.00 92.38 108 PHE A N 1
ATOM 882 C CA . PHE A 1 108 ? -0.670 1.773 9.826 1.00 92.38 108 PHE A CA 1
ATOM 883 C C . PHE A 1 108 ? -0.728 1.157 11.231 1.00 92.38 108 PHE A C 1
ATOM 885 O O . PHE A 1 108 ? -1.744 1.251 11.906 1.00 92.38 108 PHE A O 1
ATOM 892 N N . GLY A 1 109 ? 0.339 0.527 11.718 1.00 93.25 109 GLY A N 1
ATOM 893 C CA . GLY A 1 109 ? 0.354 -0.161 13.010 1.00 93.25 109 GLY A CA 1
ATOM 894 C C . GLY A 1 109 ? -0.422 -1.485 13.018 1.00 93.25 109 GLY A C 1
ATOM 895 O O . GLY A 1 109 ? -0.875 -1.914 14.078 1.00 93.25 109 GLY A O 1
ATOM 896 N N . THR A 1 110 ? -0.608 -2.111 11.854 1.00 94.19 110 THR A N 1
ATOM 897 C CA . THR A 1 110 ? -1.281 -3.409 11.676 1.00 94.19 110 THR A CA 1
ATOM 898 C C . THR A 1 110 ? -0.851 -4.055 10.358 1.00 94.19 110 THR A C 1
ATOM 900 O O . THR A 1 110 ? -0.323 -3.369 9.485 1.00 94.19 110 THR A O 1
ATOM 903 N N . GLU A 1 111 ? -1.076 -5.361 10.212 1.00 94.62 111 GLU A N 1
ATOM 904 C CA . GLU A 1 111 ? -0.844 -6.073 8.951 1.00 94.62 111 GLU A CA 1
ATOM 905 C C . GLU A 1 111 ? -1.852 -5.633 7.883 1.00 94.62 111 GLU A C 1
ATOM 907 O O . GLU A 1 111 ? -3.029 -5.378 8.180 1.00 94.62 111 GLU A O 1
ATOM 912 N N . LEU A 1 112 ? -1.384 -5.557 6.637 1.00 93.94 112 LEU A N 1
ATOM 913 C CA . LEU A 1 112 ? -2.149 -5.030 5.512 1.00 93.94 112 LEU A CA 1
ATOM 914 C C . LEU A 1 112 ? -2.278 -6.064 4.395 1.00 93.94 112 LEU A C 1
ATOM 916 O O . LEU A 1 112 ? -1.372 -6.852 4.140 1.00 93.94 112 LEU A O 1
ATOM 920 N N . GLU A 1 113 ? -3.386 -6.001 3.672 1.00 92.19 113 GLU A N 1
ATOM 921 C CA . GLU A 1 113 ? -3.630 -6.786 2.469 1.00 92.19 113 GLU A CA 1
ATOM 922 C C . GLU A 1 113 ? -3.857 -5.862 1.273 1.00 92.19 113 GLU A C 1
ATOM 924 O O . GLU A 1 113 ? -4.503 -4.816 1.388 1.00 92.19 113 GLU A O 1
ATOM 929 N N . LEU A 1 114 ? -3.322 -6.266 0.121 1.00 93.44 114 LEU A N 1
ATOM 930 C CA . LEU A 1 114 ? -3.572 -5.629 -1.164 1.00 93.44 114 LEU A CA 1
ATOM 931 C C . LEU A 1 114 ? -4.710 -6.354 -1.870 1.00 93.44 114 LEU A C 1
ATOM 933 O O . LEU A 1 114 ? -4.591 -7.537 -2.189 1.00 93.44 114 LEU A O 1
ATOM 937 N N . ILE A 1 115 ? -5.782 -5.633 -2.179 1.00 91.00 115 ILE A N 1
ATOM 938 C CA . ILE A 1 115 ? -6.899 -6.155 -2.961 1.00 91.00 115 ILE A CA 1
ATOM 939 C C . ILE A 1 115 ? -7.033 -5.375 -4.254 1.00 91.00 115 ILE A C 1
ATOM 941 O O . ILE A 1 115 ? -7.211 -4.160 -4.259 1.00 91.00 115 ILE A O 1
ATOM 945 N N . TRP A 1 116 ? -7.000 -6.113 -5.356 1.00 90.44 116 TRP A N 1
ATOM 946 C CA . TRP A 1 116 ? -7.265 -5.589 -6.682 1.00 90.44 116 TRP A CA 1
ATOM 947 C C . TRP A 1 116 ? -8.720 -5.855 -7.065 1.00 90.44 116 TRP A C 1
ATOM 949 O O . TRP A 1 116 ? -9.214 -6.973 -6.920 1.00 90.44 116 TRP A O 1
ATOM 959 N N . VAL A 1 117 ? -9.399 -4.830 -7.572 1.00 86.56 117 VAL A N 1
ATOM 960 C CA . VAL A 1 117 ? -10.769 -4.919 -8.088 1.00 86.56 117 VAL A CA 1
ATOM 961 C C . VAL A 1 117 ? -10.766 -4.503 -9.553 1.00 86.56 117 VAL A C 1
ATOM 963 O O . VAL A 1 117 ? -10.150 -3.496 -9.909 1.00 86.56 117 VAL A O 1
ATOM 966 N N . ARG A 1 118 ? -11.451 -5.284 -10.397 1.00 81.06 118 ARG A N 1
ATOM 967 C CA . ARG A 1 118 ? -11.727 -4.931 -11.796 1.00 81.06 118 ARG A CA 1
ATOM 968 C C . ARG A 1 118 ? -13.141 -4.376 -11.916 1.00 81.06 118 ARG A C 1
ATOM 970 O O . ARG A 1 118 ? -14.097 -5.114 -11.680 1.00 81.06 118 ARG A O 1
ATOM 977 N N . ASN A 1 119 ? -13.255 -3.113 -12.311 1.00 65.81 119 ASN A N 1
ATOM 978 C CA . ASN A 1 119 ? -14.517 -2.480 -12.704 1.00 65.81 119 ASN A CA 1
ATOM 979 C C . ASN A 1 119 ? -14.706 -2.479 -14.228 1.00 65.81 119 ASN A C 1
ATOM 981 O O . ASN A 1 119 ? -13.702 -2.383 -14.979 1.00 65.81 119 ASN A O 1
#

Sequence (119 aa):
MSENILYIVPIDRDYQATAEHVENAFSYFEEMIIEAEHEPCVWENASFSNDDNQVIVANTALTAGWISGSEEHW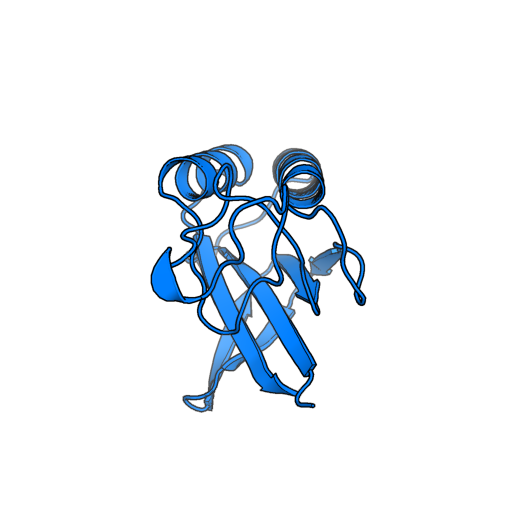KLDDEEYEEGEEYYEIMYGTQLNDKAQQKLEQLFGTELELIWVRN

pLDDT: mean 87.14, std 10.1, range [51.47, 97.69]

Secondary structure (DSSP, 8-state):
---EEEEEEES-TT----HHHHHHHHHHHHHT-SEEEEEEEEEEEEEEE-TT-PEEEEEEEEEEEEEEE-TTTB---TTS--TT-S-EE--TTPPBPHHHHHHHHHHHTS-EEEEEEE-

Radius of gyration: 13.97 Å; chains: 1; bounding box: 33×25×36 Å

Foldseek 3Di:
DWKKKKKKAFPDQPDDFDPQLCVQLQVLVQVQFPDAPFHKDKDAQDWDQAPVRDIDTGRMIIMTIQTKGAPVWWPDDPVPDDPPDRIDGQDHPTDTDPVNQVVSCVSRVGHIDMTIDTD